Protein AF-A0A9D8B6Q8-F1 (afdb_monomer_lite)

Radius of gyration: 21.78 Å; chains: 1; bounding box: 48×49×55 Å

Sequence (171 aa):
MPDYEEDCAWSIAVVALPTLLRSPAFRHLDTSAKRAAALERAREICRNYYPEAFAAITGEQPTIENSTVLAERKFHADHANDWVVISAVGDWHAGVPKGFVLGTATLGGSAASQENGNPGICGPDQGRCATTHLRRGSGIEKQDYLIPQSRYAVRGRFGYVIQPDDIRCDG

pLDDT: mean 82.0, std 22.8, range [26.0, 97.62]

Secondary structure (DSSP, 8-state):
----GGGGTHHHHHHH-GGGGGSGGGTT--SHHHHHHHHHHHHHHHHHH-HHHHHHHH-----TTT-HHHHHHHHHHHTTTSEEEEEEEETTSTTPPTTEEEEEEEETT-SSTTS-S------S-----------------EEEEEEEHHHHTT-BTTBEEPPTTSEE---

Structure (mmCIF, N/CA/C/O backbone):
data_AF-A0A9D8B6Q8-F1
#
_entry.id   AF-A0A9D8B6Q8-F1
#
loop_
_atom_site.group_PDB
_atom_site.id
_atom_site.type_symbol
_atom_site.label_atom_id
_atom_site.label_alt_id
_atom_site.label_comp_id
_atom_site.label_asym_id
_atom_site.label_entity_id
_atom_site.label_seq_id
_atom_site.pdbx_PDB_ins_code
_atom_site.Cartn_x
_atom_site.Cartn_y
_atom_site.Cartn_z
_atom_site.occupancy
_atom_site.B_iso_or_equiv
_atom_site.auth_seq_id
_atom_site.auth_comp_id
_atom_site.auth_asym_id
_atom_site.auth_atom_id
_atom_site.pdbx_PDB_model_num
ATOM 1 N N . MET A 1 1 ? -1.736 10.620 10.752 1.00 36.09 1 MET A N 1
ATOM 2 C CA . MET A 1 1 ? -0.382 10.034 10.757 1.00 36.09 1 MET A CA 1
ATOM 3 C C . MET A 1 1 ? -0.366 9.001 9.641 1.00 36.09 1 MET A C 1
ATOM 5 O O . MET A 1 1 ? -1.409 8.386 9.449 1.00 36.09 1 MET A O 1
ATOM 9 N N . PRO A 1 2 ? 0.699 8.867 8.836 1.00 46.28 2 PRO A N 1
ATOM 10 C CA . PRO A 1 2 ? 0.858 7.659 8.039 1.00 46.28 2 PRO A CA 1
ATOM 11 C C . PRO A 1 2 ? 1.130 6.525 9.031 1.00 46.28 2 PRO A C 1
ATOM 13 O O . PRO A 1 2 ? 2.190 6.495 9.648 1.00 46.28 2 PRO A O 1
ATOM 16 N N . ASP A 1 3 ? 0.123 5.692 9.277 1.00 49.56 3 ASP A N 1
ATOM 17 C CA . ASP A 1 3 ? 0.227 4.583 10.223 1.00 49.56 3 ASP A CA 1
ATOM 18 C C . ASP A 1 3 ? 1.015 3.461 9.527 1.00 49.56 3 ASP A C 1
ATOM 20 O O . ASP A 1 3 ? 0.647 3.025 8.431 1.00 49.56 3 ASP A O 1
ATOM 24 N N . TYR A 1 4 ? 2.143 3.048 10.111 1.00 54.31 4 TYR A N 1
ATOM 25 C CA . TYR A 1 4 ? 2.869 1.865 9.646 1.00 54.31 4 TYR A CA 1
ATOM 26 C C . TYR A 1 4 ? 2.025 0.617 9.948 1.00 54.31 4 TYR A C 1
ATOM 28 O O . TYR A 1 4 ? 1.228 0.621 10.884 1.00 54.31 4 TYR A O 1
ATOM 36 N N . GLU A 1 5 ? 2.174 -0.451 9.160 1.00 61.06 5 GLU A N 1
ATOM 37 C CA . GLU A 1 5 ? 1.358 -1.675 9.282 1.00 61.06 5 GLU A CA 1
ATOM 38 C C . GLU A 1 5 ? 1.340 -2.242 10.718 1.00 61.06 5 GLU A C 1
ATOM 40 O O . GLU A 1 5 ? 0.300 -2.695 11.196 1.00 61.06 5 GLU A O 1
ATOM 45 N N . GLU A 1 6 ? 2.455 -2.121 11.447 1.00 62.06 6 GLU A N 1
ATOM 46 C CA . GLU A 1 6 ? 2.591 -2.541 12.850 1.00 62.06 6 GLU A CA 1
ATOM 47 C C . GLU A 1 6 ? 1.727 -1.708 13.823 1.00 62.06 6 GLU A C 1
ATOM 49 O O . GLU A 1 6 ? 1.148 -2.247 14.768 1.00 62.06 6 GLU A O 1
ATOM 54 N N . ASP A 1 7 ? 1.529 -0.417 13.544 1.00 80.00 7 ASP A N 1
ATOM 55 C CA . ASP A 1 7 ? 0.752 0.510 14.378 1.00 80.00 7 ASP A CA 1
ATOM 56 C C . ASP A 1 7 ? -0.760 0.449 14.100 1.00 80.00 7 ASP A C 1
ATOM 58 O O . ASP A 1 7 ? -1.530 1.265 14.609 1.00 80.00 7 ASP A O 1
ATOM 62 N N . CYS A 1 8 ? -1.229 -0.510 13.299 1.00 87.00 8 CYS A N 1
ATOM 63 C CA . CYS A 1 8 ? -2.640 -0.607 12.927 1.00 87.00 8 CYS A CA 1
ATOM 64 C C . CYS A 1 8 ? -3.455 -1.510 13.870 1.00 87.00 8 CYS A C 1
ATOM 66 O O . CYS A 1 8 ? -4.683 -1.382 13.932 1.00 87.00 8 CYS A O 1
ATOM 68 N N . ALA A 1 9 ? -2.813 -2.411 14.624 1.00 89.50 9 ALA A N 1
ATOM 69 C CA . ALA A 1 9 ? -3.492 -3.489 15.357 1.00 89.50 9 ALA A CA 1
ATOM 70 C C . ALA A 1 9 ? -4.457 -3.005 16.459 1.00 89.50 9 ALA A C 1
ATOM 72 O O . ALA A 1 9 ? -5.457 -3.668 16.747 1.00 89.50 9 ALA A O 1
ATOM 73 N N . TRP A 1 10 ? -4.223 -1.821 17.044 1.00 91.88 10 TRP A N 1
ATOM 74 C CA . TRP A 1 10 ? -5.124 -1.222 18.045 1.00 91.88 10 TRP A CA 1
ATOM 75 C C . TRP A 1 10 ? -6.553 -1.030 17.516 1.00 91.88 10 TRP A C 1
ATOM 77 O O . TRP A 1 10 ? -7.514 -1.036 18.291 1.00 91.88 10 TRP A O 1
ATOM 87 N N . SER A 1 11 ? -6.695 -0.873 16.196 1.00 95.06 11 SER A N 1
ATOM 88 C CA . SER A 1 11 ? -7.978 -0.659 15.539 1.00 95.06 11 SER A CA 1
ATOM 89 C C . SER A 1 11 ? -8.934 -1.836 15.743 1.00 95.06 11 SER A C 1
ATOM 91 O O . SER A 1 11 ? -10.114 -1.613 16.004 1.00 95.06 11 SER A O 1
ATOM 93 N N . ILE A 1 12 ? -8.426 -3.074 15.741 1.00 95.62 12 ILE A N 1
ATOM 94 C CA . ILE A 1 12 ? -9.219 -4.287 15.988 1.00 95.62 12 ILE A CA 1
ATOM 95 C C . ILE A 1 12 ? -9.864 -4.212 17.375 1.00 95.62 12 ILE A C 1
ATOM 97 O O . ILE A 1 12 ? -11.071 -4.410 17.506 1.00 95.62 12 ILE A O 1
ATOM 101 N N . ALA A 1 13 ? -9.082 -3.868 18.403 1.00 94.94 13 ALA A N 1
ATOM 102 C CA . ALA A 1 13 ? -9.572 -3.783 19.777 1.00 94.94 13 ALA A CA 1
ATOM 103 C C . ALA A 1 13 ? -10.666 -2.715 19.934 1.00 94.94 13 ALA A C 1
ATOM 105 O O . ALA A 1 13 ? -11.683 -2.962 20.583 1.00 94.94 13 ALA A O 1
ATOM 106 N N . VAL A 1 14 ? -10.491 -1.544 19.314 1.00 96.12 14 VAL A N 1
ATOM 107 C CA . VAL A 1 14 ? -11.477 -0.453 19.379 1.00 96.12 14 VAL A CA 1
ATOM 108 C C . VAL A 1 14 ? -12.752 -0.785 18.601 1.00 96.12 14 VAL A C 1
ATOM 110 O O . VAL A 1 14 ? -13.839 -0.456 19.073 1.00 96.12 14 VAL A O 1
ATOM 113 N N . VAL A 1 15 ? -12.650 -1.454 17.449 1.00 97.12 15 VAL A N 1
ATOM 114 C CA . VAL A 1 15 ? -13.824 -1.888 16.673 1.00 97.12 15 VAL A CA 1
ATOM 115 C C . VAL A 1 15 ? -14.579 -3.009 17.399 1.00 97.12 15 VAL A C 1
ATOM 117 O O . VAL A 1 15 ? -15.806 -2.966 17.451 1.00 97.12 15 VAL A O 1
ATOM 120 N N . ALA A 1 16 ? -13.868 -3.963 18.011 1.00 97.50 16 ALA A N 1
ATOM 121 C CA . ALA A 1 16 ? -14.460 -5.061 18.783 1.00 97.50 16 ALA A CA 1
ATOM 122 C C . ALA A 1 16 ? -15.099 -4.600 20.098 1.00 97.50 16 ALA A C 1
ATOM 124 O O . ALA A 1 16 ? -16.130 -5.132 20.509 1.00 97.50 16 ALA A O 1
ATOM 125 N N . LEU A 1 17 ? -14.501 -3.610 20.766 1.00 96.19 17 LEU A N 1
ATOM 126 C CA . LEU A 1 17 ? -14.981 -3.099 22.045 1.00 96.19 17 LEU A CA 1
ATOM 127 C C . LEU A 1 17 ? -14.950 -1.560 22.078 1.00 96.19 17 LEU A C 1
ATOM 129 O O . LEU A 1 17 ? -14.111 -0.964 22.760 1.00 96.19 17 LEU A O 1
ATOM 133 N N . PRO A 1 18 ? -15.908 -0.875 21.421 1.00 94.88 18 PRO A N 1
ATOM 134 C CA . PRO A 1 18 ? -15.932 0.592 21.355 1.00 94.88 18 PRO A CA 1
ATOM 135 C C . PRO A 1 18 ? -16.045 1.280 22.722 1.00 94.88 18 PRO A C 1
ATOM 137 O O . PRO A 1 18 ? -15.697 2.452 22.881 1.00 94.88 18 PRO A O 1
ATOM 140 N N . THR A 1 19 ? -16.521 0.560 23.743 1.00 94.44 19 THR A N 1
ATOM 141 C CA . THR A 1 19 ? -16.578 1.049 25.126 1.00 94.44 19 THR A CA 1
ATOM 142 C C . THR A 1 19 ? -15.192 1.288 25.729 1.00 94.44 19 THR A C 1
ATOM 144 O O . THR A 1 19 ? -15.093 2.104 26.647 1.00 94.44 19 THR A O 1
ATOM 147 N N . LEU A 1 20 ? -14.119 0.696 25.181 1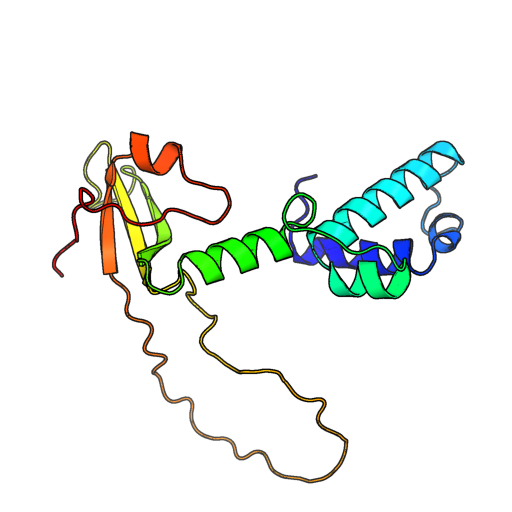.00 93.75 20 LEU A N 1
ATOM 148 C CA . LEU A 1 20 ? -12.732 0.978 25.581 1.00 93.75 20 LEU A CA 1
ATOM 149 C C . LEU A 1 20 ? -12.397 2.468 25.511 1.00 93.75 20 LEU A C 1
ATOM 151 O O . LEU A 1 20 ? -11.686 2.971 26.382 1.00 93.75 20 LEU A O 1
ATOM 155 N N . LEU A 1 21 ? -12.974 3.195 24.550 1.00 94.12 21 LEU A N 1
ATOM 156 C CA . LEU A 1 21 ? -12.770 4.637 24.377 1.00 94.12 21 LEU A CA 1
ATOM 157 C C . LEU A 1 21 ? -13.327 5.479 25.537 1.00 94.12 21 LEU A C 1
ATOM 159 O O . LEU A 1 21 ? -13.073 6.679 25.604 1.00 94.12 21 LEU A O 1
ATOM 163 N N . ARG A 1 22 ? -14.109 4.879 26.444 1.00 93.00 22 ARG A N 1
ATOM 164 C CA . ARG A 1 22 ? -14.601 5.519 27.676 1.00 93.00 22 ARG A CA 1
ATOM 165 C C . ARG A 1 22 ? -13.715 5.231 28.889 1.00 93.00 22 ARG A C 1
ATOM 167 O O . ARG A 1 22 ? -13.972 5.778 29.958 1.00 93.00 22 ARG A O 1
ATOM 174 N N . SER A 1 23 ? -12.718 4.358 28.754 1.00 93.31 23 SER A N 1
ATOM 175 C CA . SER A 1 23 ? -11.838 3.991 29.862 1.00 93.31 23 SER A CA 1
ATOM 176 C C . SER A 1 23 ? -10.880 5.136 30.231 1.00 93.31 23 SER A C 1
ATOM 178 O O . SER A 1 23 ? -10.555 5.971 29.380 1.00 93.31 23 SER A O 1
ATOM 180 N N . PRO A 1 24 ? -10.356 5.166 31.473 1.00 93.62 24 PRO A N 1
ATOM 181 C CA . PRO A 1 24 ? -9.380 6.174 31.896 1.00 93.62 24 PRO A CA 1
ATOM 182 C C . PRO A 1 24 ? -8.111 6.229 31.031 1.00 93.62 24 PRO A C 1
ATOM 184 O O . PRO A 1 24 ? -7.469 7.278 30.954 1.00 93.62 24 PRO A O 1
ATOM 187 N N . ALA A 1 25 ? -7.769 5.134 30.339 1.00 88.81 25 ALA A N 1
ATOM 188 C CA . ALA A 1 25 ? -6.645 5.081 29.405 1.00 88.81 25 ALA A CA 1
ATOM 189 C C . ALA A 1 25 ? -6.797 6.078 28.238 1.00 88.81 25 ALA A C 1
ATOM 191 O O . ALA A 1 25 ? -5.808 6.618 27.748 1.00 88.81 25 ALA A O 1
ATOM 192 N N . PHE A 1 26 ? -8.034 6.408 27.853 1.00 91.44 26 PHE A N 1
ATOM 193 C CA . PHE A 1 26 ? -8.350 7.347 26.774 1.00 91.44 26 PHE A CA 1
ATOM 194 C C . PHE A 1 26 ? -8.876 8.689 27.298 1.00 91.44 26 PHE A C 1
ATOM 196 O O . PHE A 1 26 ? -9.725 9.319 26.672 1.00 91.44 26 PHE A O 1
ATOM 203 N N . ARG A 1 27 ? -8.345 9.181 28.430 1.00 91.62 27 ARG A N 1
ATOM 204 C CA . ARG A 1 27 ? -8.773 10.448 29.067 1.00 91.62 27 ARG A CA 1
ATOM 205 C C . ARG A 1 27 ? -8.791 11.677 28.145 1.00 91.62 27 ARG A C 1
ATOM 207 O O . ARG A 1 27 ? -9.504 12.632 28.419 1.00 91.62 27 ARG A O 1
ATOM 214 N N . HIS A 1 28 ? -7.999 11.667 27.071 1.00 90.81 28 HIS A N 1
ATOM 215 C CA . HIS A 1 28 ? -7.940 12.754 26.089 1.00 90.81 28 HIS A CA 1
ATOM 216 C C . HIS A 1 28 ? -9.168 12.789 25.153 1.00 90.81 28 HIS A C 1
ATOM 218 O O . HIS A 1 28 ? -9.462 13.830 24.558 1.00 90.81 28 HIS A O 1
ATOM 224 N N . LEU A 1 29 ? -9.914 11.681 25.052 1.00 93.38 29 LEU A N 1
ATOM 225 C CA . LEU A 1 29 ? -11.203 11.576 24.364 1.00 93.38 29 LEU A CA 1
ATOM 226 C C . LEU A 1 29 ? -12.349 11.961 25.315 1.00 93.38 29 LEU A C 1
ATOM 228 O O . LEU A 1 29 ? -13.288 11.200 25.555 1.00 93.38 29 LEU A O 1
ATOM 232 N N . ASP A 1 30 ? -12.249 13.162 25.875 1.00 92.00 30 ASP A N 1
ATOM 233 C CA . ASP A 1 30 ? -13.170 13.746 26.859 1.00 92.00 30 ASP A CA 1
ATOM 234 C C . ASP A 1 30 ? -14.615 13.902 26.336 1.00 92.00 30 ASP A C 1
ATOM 236 O O . ASP A 1 30 ? -15.584 13.646 27.056 1.00 92.00 30 ASP A O 1
ATOM 240 N N . THR A 1 31 ? -14.792 14.216 25.054 1.00 94.62 31 THR A N 1
ATOM 241 C CA . THR A 1 31 ? -16.107 14.428 24.428 1.00 94.62 31 THR A CA 1
ATOM 242 C C . THR A 1 31 ? -16.627 13.207 23.668 1.00 94.62 31 THR A C 1
ATOM 244 O O . THR A 1 31 ? -15.873 12.357 23.191 1.00 94.62 31 THR A O 1
ATOM 247 N N . SER A 1 32 ? -17.952 13.131 23.503 1.00 93.00 32 SER A N 1
ATOM 248 C CA . SER A 1 32 ? -18.591 12.127 22.640 1.00 93.00 32 SER A CA 1
ATOM 249 C C . SER A 1 32 ? -18.133 12.246 21.187 1.00 93.00 32 SER A C 1
ATOM 251 O O . SER A 1 32 ? -17.899 11.222 20.554 1.00 93.00 32 SER A O 1
ATOM 253 N N . ALA A 1 33 ? -17.936 13.470 20.692 1.00 95.62 33 ALA A N 1
ATOM 254 C CA . ALA A 1 33 ? -17.451 13.730 19.340 1.00 95.62 33 ALA A CA 1
ATOM 255 C C . ALA A 1 33 ? -16.042 13.160 19.105 1.00 95.62 33 ALA A C 1
ATOM 257 O O . ALA A 1 33 ? -15.826 12.466 18.115 1.00 95.62 33 ALA A O 1
ATOM 258 N N . LYS A 1 34 ? -15.098 13.365 20.039 1.00 95.25 34 LYS A N 1
ATOM 259 C CA . LYS A 1 34 ? -13.747 12.781 19.934 1.00 95.25 34 LYS A CA 1
ATOM 260 C C . LYS A 1 34 ? -13.775 11.252 19.940 1.00 95.25 34 LYS A C 1
ATOM 262 O O . LYS A 1 34 ? -13.050 10.630 19.173 1.00 95.25 34 LYS A O 1
ATOM 267 N N . ARG A 1 35 ? -14.626 10.640 20.773 1.00 96.12 35 ARG A N 1
ATOM 268 C CA . ARG A 1 35 ? -14.788 9.176 20.804 1.00 96.12 35 ARG A CA 1
ATOM 269 C C . ARG A 1 35 ? -15.395 8.635 19.510 1.00 96.12 35 ARG A C 1
ATOM 271 O O . ARG A 1 35 ? -14.926 7.618 19.019 1.00 96.12 35 ARG A O 1
ATOM 278 N N . ALA A 1 36 ? -16.386 9.323 18.944 1.00 95.75 36 ALA A N 1
ATOM 279 C CA . ALA A 1 36 ? -16.955 8.958 17.649 1.00 95.75 36 ALA A CA 1
ATOM 280 C C . ALA A 1 36 ? -15.899 9.041 16.535 1.00 95.75 36 ALA A C 1
ATOM 282 O O . ALA A 1 36 ? -15.718 8.079 15.801 1.00 95.75 36 ALA A O 1
ATOM 283 N N . ALA A 1 37 ? -15.128 10.131 16.475 1.00 96.00 37 ALA A N 1
ATOM 284 C CA . ALA A 1 37 ? -14.047 10.279 15.500 1.00 96.00 37 ALA A CA 1
ATOM 285 C C . ALA A 1 37 ? -12.953 9.204 15.653 1.00 96.00 37 ALA A C 1
ATOM 287 O O . ALA A 1 37 ? -12.475 8.665 14.658 1.00 96.00 37 ALA A O 1
ATOM 288 N N . ALA A 1 38 ? -12.580 8.853 16.890 1.00 95.25 38 ALA A N 1
ATOM 289 C CA . ALA A 1 38 ? -11.620 7.782 17.155 1.00 95.25 38 ALA A CA 1
ATOM 290 C C . ALA A 1 38 ? -12.145 6.406 16.715 1.00 95.25 38 ALA A C 1
ATOM 292 O O . ALA A 1 38 ? -11.388 5.619 16.148 1.00 95.25 38 ALA A O 1
ATOM 293 N N . LEU A 1 39 ? -13.435 6.127 16.936 1.00 96.88 39 LEU A N 1
ATOM 294 C CA . LEU A 1 39 ? -14.071 4.898 16.466 1.00 96.88 39 LEU A CA 1
ATOM 295 C C . LEU A 1 39 ? -14.121 4.838 14.936 1.00 96.88 39 LEU A C 1
ATOM 297 O O . LEU A 1 39 ? -13.766 3.808 14.371 1.00 96.88 39 LEU A O 1
ATOM 301 N N . GLU A 1 40 ? -14.505 5.923 14.261 1.00 96.75 40 GLU A N 1
ATOM 302 C CA . GLU A 1 40 ? -14.507 5.965 12.792 1.00 96.75 40 GLU A CA 1
ATOM 303 C C . GLU A 1 40 ? -13.104 5.751 12.224 1.00 96.75 40 GLU A C 1
ATOM 305 O O . GLU A 1 40 ? -12.922 4.948 11.307 1.00 96.75 40 GLU A O 1
ATOM 310 N N . ARG A 1 41 ? -12.084 6.370 12.832 1.00 95.56 41 ARG A N 1
ATOM 311 C CA . ARG A 1 41 ? -10.693 6.141 12.436 1.00 95.56 41 ARG A CA 1
ATOM 312 C C . ARG A 1 41 ? -10.269 4.686 12.649 1.00 95.56 41 ARG A C 1
ATOM 314 O O . ARG A 1 41 ? -9.627 4.109 11.776 1.00 95.56 41 ARG A O 1
ATOM 321 N N . ALA A 1 42 ? -10.651 4.077 13.771 1.00 95.94 42 ALA A N 1
ATOM 322 C CA . ALA A 1 42 ? -10.387 2.663 14.026 1.00 95.94 42 ALA A CA 1
ATOM 323 C C . ALA A 1 42 ? -11.069 1.766 12.984 1.00 95.94 42 ALA A C 1
ATOM 325 O O . ALA A 1 42 ? -10.449 0.847 12.461 1.00 95.94 42 ALA A O 1
ATOM 326 N N . ARG A 1 43 ? -12.325 2.052 12.629 1.00 97.25 43 ARG A N 1
ATOM 327 C CA . ARG A 1 43 ? -13.055 1.309 11.593 1.00 97.25 43 ARG A CA 1
ATOM 328 C C . ARG A 1 43 ? -12.362 1.414 10.238 1.00 97.25 43 ARG A C 1
ATOM 330 O O . ARG A 1 43 ? -12.198 0.400 9.567 1.00 97.25 43 ARG A O 1
ATOM 337 N N . GLU A 1 44 ? -11.914 2.607 9.858 1.00 96.00 44 GLU A N 1
ATOM 338 C CA . GLU A 1 44 ? -11.176 2.838 8.615 1.00 96.00 44 GLU A CA 1
ATOM 339 C C . GLU A 1 44 ? -9.842 2.073 8.571 1.00 96.00 44 GLU A C 1
ATOM 341 O O . GLU A 1 44 ? -9.552 1.410 7.575 1.00 96.00 44 GLU A O 1
ATOM 346 N N . ILE A 1 45 ? -9.042 2.130 9.641 1.00 94.94 45 ILE A N 1
ATOM 347 C CA . ILE A 1 45 ? -7.769 1.395 9.733 1.00 94.94 45 ILE A CA 1
ATOM 348 C C . ILE A 1 45 ? -8.029 -0.114 9.694 1.00 94.94 45 ILE A C 1
ATOM 350 O O . ILE A 1 45 ? -7.425 -0.823 8.893 1.00 94.94 45 ILE A O 1
ATOM 354 N N . CYS A 1 46 ? -8.969 -0.602 10.503 1.00 95.75 46 CYS A N 1
ATOM 355 C CA . CYS A 1 46 ? -9.287 -2.024 10.586 1.00 95.75 46 CYS A CA 1
ATOM 356 C C . CYS A 1 46 ? -9.766 -2.566 9.230 1.00 95.75 46 CYS A C 1
ATOM 358 O O . CYS A 1 46 ? -9.275 -3.593 8.775 1.00 95.75 46 CYS A O 1
ATOM 360 N N . ARG A 1 47 ? -10.627 -1.831 8.511 1.00 96.50 47 ARG A N 1
ATOM 361 C CA . ARG A 1 47 ? -11.054 -2.201 7.151 1.00 96.50 47 ARG A CA 1
ATOM 362 C C . ARG A 1 47 ? -9.885 -2.252 6.160 1.00 96.50 47 ARG A C 1
ATOM 364 O O . ARG A 1 47 ? -9.837 -3.135 5.303 1.00 96.50 47 ARG A O 1
ATOM 371 N N . ASN A 1 48 ? -8.950 -1.308 6.265 1.00 94.25 48 ASN A N 1
ATOM 372 C CA . ASN A 1 48 ? -7.812 -1.212 5.357 1.00 94.25 48 ASN A CA 1
ATOM 373 C C . ASN A 1 48 ? -6.778 -2.324 5.540 1.00 94.25 48 ASN A C 1
ATOM 375 O O . ASN A 1 48 ? -6.295 -2.843 4.533 1.00 94.25 48 ASN A O 1
ATOM 379 N N . TYR A 1 49 ? -6.453 -2.667 6.788 1.00 92.62 49 TYR A N 1
ATOM 380 C CA . TYR A 1 49 ? -5.321 -3.538 7.125 1.00 92.62 49 TYR A CA 1
ATOM 381 C C . TYR A 1 49 ? -5.729 -4.916 7.668 1.00 92.62 49 TYR A C 1
ATOM 383 O O . TYR A 1 49 ? -4.969 -5.868 7.540 1.00 92.62 49 TYR A O 1
ATOM 391 N N . TYR A 1 50 ? -6.936 -5.058 8.220 1.00 94.69 50 TYR A N 1
ATOM 392 C CA . TYR A 1 50 ? -7.454 -6.320 8.766 1.00 94.69 50 TYR A CA 1
ATOM 393 C C . TYR A 1 50 ? -8.879 -6.607 8.264 1.00 94.69 50 TYR A C 1
ATOM 395 O O . TYR A 1 50 ? -9.809 -6.724 9.071 1.00 94.69 50 TYR A O 1
ATOM 403 N N . PRO A 1 51 ? -9.092 -6.701 6.937 1.00 95.62 51 PRO A N 1
ATOM 404 C CA . PRO A 1 51 ? -10.429 -6.794 6.357 1.00 95.62 51 PRO A CA 1
ATOM 405 C C . PRO A 1 51 ? -11.229 -8.002 6.869 1.00 95.62 51 PRO A C 1
ATOM 407 O O . PRO A 1 51 ? -12.435 -7.885 7.083 1.00 95.62 51 PRO A O 1
ATOM 410 N N . GLU A 1 52 ? -10.580 -9.136 7.142 1.00 95.69 52 GLU A N 1
ATOM 411 C CA . GLU A 1 52 ? -11.240 -10.323 7.694 1.00 95.69 52 GLU A CA 1
ATOM 412 C C . GLU A 1 52 ? -11.696 -10.104 9.138 1.00 95.69 52 GLU A C 1
ATOM 414 O O . GLU A 1 52 ? -12.817 -10.468 9.492 1.00 95.69 52 GLU A O 1
ATOM 419 N N . ALA A 1 53 ? -10.856 -9.483 9.972 1.00 96.12 53 ALA A N 1
ATOM 420 C CA . ALA A 1 53 ? -11.221 -9.160 11.348 1.00 96.12 53 ALA A CA 1
ATOM 421 C C . ALA A 1 53 ? -12.345 -8.116 11.378 1.00 96.12 53 ALA A C 1
ATOM 423 O O . ALA A 1 53 ? -13.307 -8.266 12.131 1.00 96.12 53 ALA A O 1
ATOM 424 N N . PHE A 1 54 ? -12.262 -7.095 10.520 1.00 97.62 54 PHE A N 1
ATOM 425 C CA . PHE A 1 54 ? -13.316 -6.100 10.356 1.00 97.62 54 PHE A CA 1
ATOM 426 C C . PHE A 1 54 ? -14.648 -6.763 9.989 1.00 97.62 54 PHE A C 1
ATOM 428 O O . PHE A 1 54 ? -15.657 -6.494 10.645 1.00 97.62 54 PHE A O 1
ATOM 435 N N . ALA A 1 55 ? -14.648 -7.665 9.004 1.00 97.62 55 ALA A N 1
ATOM 436 C CA . ALA A 1 55 ? -15.843 -8.393 8.591 1.00 97.62 55 ALA A CA 1
ATOM 437 C C . ALA A 1 55 ? -16.394 -9.297 9.696 1.00 97.62 55 ALA A C 1
ATOM 439 O O . ALA A 1 55 ? -17.596 -9.287 9.957 1.00 97.62 55 ALA A O 1
ATOM 440 N N . ALA A 1 56 ? -15.527 -10.025 10.400 1.00 97.62 56 ALA A N 1
ATOM 441 C CA . ALA A 1 56 ? -15.936 -10.900 11.495 1.00 97.62 56 ALA A CA 1
ATOM 442 C C . ALA A 1 56 ? -16.562 -10.128 12.670 1.00 97.62 56 ALA A C 1
ATOM 444 O O . ALA A 1 56 ? -17.516 -10.607 13.279 1.00 97.62 56 ALA A O 1
ATOM 445 N N . ILE A 1 57 ? -16.040 -8.938 12.987 1.00 97.25 57 ILE A N 1
ATOM 446 C CA . ILE A 1 57 ? -16.520 -8.120 14.109 1.00 97.25 57 ILE A CA 1
ATOM 447 C C . ILE A 1 57 ? -17.789 -7.339 13.740 1.00 97.25 57 ILE A C 1
ATOM 449 O O . ILE A 1 57 ? -18.696 -7.217 14.562 1.00 97.25 57 ILE A O 1
ATOM 453 N N . THR A 1 58 ? -17.846 -6.768 12.535 1.00 96.88 58 THR A N 1
ATOM 454 C CA . THR A 1 58 ? -18.905 -5.817 12.143 1.00 96.88 58 THR A CA 1
ATOM 455 C C . THR A 1 58 ? -20.012 -6.437 11.291 1.00 96.88 58 THR A C 1
ATOM 457 O O . THR A 1 58 ? -21.102 -5.875 11.216 1.00 96.88 58 THR A O 1
ATOM 460 N N . GLY A 1 59 ? -19.748 -7.572 10.638 1.00 97.31 59 GLY A N 1
ATOM 461 C CA . GLY A 1 59 ? -20.620 -8.173 9.625 1.00 97.31 59 GLY A CA 1
ATOM 462 C C . GLY A 1 59 ? -20.580 -7.479 8.255 1.00 97.31 59 GLY A C 1
ATOM 463 O O . GLY A 1 59 ? -21.200 -7.963 7.310 1.00 97.31 59 GLY A O 1
ATOM 464 N N . GLU A 1 60 ? -19.864 -6.360 8.119 1.00 96.50 60 GLU A N 1
ATOM 465 C CA . GLU A 1 60 ? -19.691 -5.646 6.851 1.00 96.50 60 GLU A CA 1
ATOM 466 C C . GLU A 1 60 ? -18.581 -6.286 6.018 1.00 96.50 60 GLU A C 1
ATOM 468 O O . GLU A 1 60 ? -17.525 -6.606 6.549 1.00 96.50 60 GLU A O 1
ATOM 473 N N . GLN A 1 61 ? -18.774 -6.407 4.703 1.00 95.94 61 GLN A N 1
ATOM 474 C CA . GLN A 1 61 ? -17.769 -6.987 3.810 1.00 95.94 61 GLN A CA 1
ATOM 475 C C . GLN A 1 61 ? -16.909 -5.896 3.153 1.00 95.94 61 GLN A C 1
ATOM 477 O O . GLN A 1 61 ? -17.436 -5.118 2.351 1.00 95.94 61 GLN A O 1
ATOM 482 N N . PRO A 1 62 ? -15.598 -5.811 3.457 1.00 96.81 62 PRO A N 1
ATOM 483 C CA . PRO A 1 62 ? -14.688 -4.912 2.757 1.00 96.81 62 PRO A CA 1
ATOM 484 C C . PRO A 1 62 ? -14.533 -5.298 1.283 1.00 96.81 62 PRO A C 1
ATOM 486 O O . PRO A 1 62 ? -14.650 -6.465 0.910 1.00 96.81 62 PRO A O 1
ATOM 489 N N . THR A 1 63 ? -14.230 -4.310 0.447 1.00 96.56 63 THR A N 1
ATOM 490 C CA . THR A 1 63 ? -14.013 -4.466 -0.995 1.00 96.56 63 THR A CA 1
ATOM 491 C C . THR A 1 63 ? -12.615 -3.984 -1.379 1.00 96.56 63 THR A C 1
ATOM 493 O O . THR A 1 63 ? -11.918 -3.352 -0.580 1.00 96.56 63 THR A O 1
ATOM 496 N N . ILE A 1 64 ? -12.185 -4.262 -2.612 1.00 95.25 64 ILE A N 1
ATOM 497 C CA . ILE A 1 64 ? -10.871 -3.821 -3.109 1.00 95.25 64 ILE A CA 1
ATOM 498 C C . ILE A 1 64 ? -10.754 -2.288 -3.180 1.00 95.25 64 ILE A C 1
ATOM 500 O O . ILE A 1 64 ? -9.657 -1.752 -3.145 1.00 95.25 64 ILE A O 1
ATOM 504 N N . GLU A 1 65 ? -11.865 -1.556 -3.241 1.00 94.50 65 GLU A N 1
ATOM 505 C CA . GLU A 1 65 ? -11.867 -0.091 -3.300 1.00 94.50 65 GLU A CA 1
ATOM 506 C C . GLU A 1 65 ? -11.699 0.556 -1.918 1.00 94.50 65 GLU A C 1
ATOM 508 O O . GLU A 1 65 ? -11.278 1.709 -1.826 1.00 94.50 65 GLU A O 1
ATOM 513 N N . ASN A 1 66 ? -12.036 -0.162 -0.840 1.00 93.38 66 ASN A N 1
ATOM 514 C CA . ASN A 1 66 ? -12.050 0.374 0.526 1.00 93.38 66 ASN A CA 1
ATOM 515 C C . ASN A 1 66 ? -11.135 -0.376 1.509 1.00 93.38 66 ASN A C 1
ATOM 517 O O . ASN A 1 66 ? -11.126 -0.048 2.700 1.00 93.38 66 ASN A O 1
ATOM 521 N N . SER A 1 67 ? -10.372 -1.355 1.016 1.00 95.12 67 SER A N 1
ATOM 522 C CA . SER A 1 67 ? -9.380 -2.099 1.781 1.00 95.12 67 SER A CA 1
ATOM 523 C C . SER A 1 67 ? -8.043 -2.156 1.051 1.00 95.12 67 SER A C 1
ATOM 525 O O . SER A 1 67 ? -7.932 -2.705 -0.044 1.00 95.12 67 SER A O 1
ATOM 527 N N . THR A 1 68 ? -7.005 -1.619 1.692 1.00 91.56 68 THR A N 1
ATOM 528 C CA . THR A 1 68 ? -5.634 -1.631 1.166 1.00 91.56 68 THR A CA 1
ATOM 529 C C . THR A 1 68 ? -5.120 -3.052 0.945 1.00 91.56 68 THR A C 1
ATOM 531 O O . THR A 1 68 ? -4.614 -3.339 -0.135 1.00 91.56 68 THR A O 1
ATOM 534 N N . VAL A 1 69 ? -5.304 -3.944 1.920 1.00 92.00 69 VAL A N 1
ATOM 535 C CA . VAL A 1 69 ? -4.839 -5.337 1.830 1.00 92.00 69 VAL A CA 1
ATOM 536 C C . VAL A 1 69 ? -5.550 -6.099 0.711 1.00 92.00 69 VAL A C 1
ATOM 538 O O . VAL A 1 69 ? -4.917 -6.860 -0.018 1.00 92.00 69 VAL A O 1
ATOM 541 N N . LEU A 1 70 ? -6.859 -5.895 0.523 1.00 93.75 70 LEU A N 1
ATOM 542 C CA . LEU A 1 70 ? -7.574 -6.550 -0.579 1.00 93.75 70 LEU A CA 1
ATOM 543 C C . LEU A 1 70 ? -7.132 -6.016 -1.946 1.00 93.75 70 LEU A C 1
ATOM 545 O O . LEU A 1 70 ? -6.964 -6.802 -2.878 1.00 93.75 70 LEU A O 1
ATOM 549 N N . ALA A 1 71 ? -6.916 -4.705 -2.060 1.00 94.75 71 ALA A N 1
ATOM 550 C CA . ALA A 1 71 ? -6.396 -4.083 -3.273 1.00 94.75 71 ALA A CA 1
ATOM 551 C C . ALA A 1 71 ? -4.986 -4.586 -3.628 1.00 94.75 71 ALA A C 1
ATOM 553 O O . ALA A 1 71 ? -4.709 -4.874 -4.790 1.00 94.75 71 ALA A O 1
ATOM 554 N N . GLU A 1 72 ? -4.118 -4.746 -2.630 1.00 91.75 72 GLU A N 1
ATOM 555 C CA . GLU A 1 72 ? -2.771 -5.294 -2.802 1.00 91.75 72 GLU A CA 1
ATOM 556 C C . GLU A 1 72 ? -2.816 -6.753 -3.269 1.00 91.75 72 GLU A C 1
ATOM 558 O O . GLU A 1 72 ? -2.192 -7.114 -4.266 1.00 91.75 72 GLU A O 1
ATOM 563 N N . ARG A 1 73 ? -3.634 -7.593 -2.621 1.00 92.38 73 ARG A N 1
ATOM 564 C CA . ARG A 1 73 ? -3.834 -8.990 -3.044 1.00 92.38 73 ARG A CA 1
ATOM 565 C C . ARG A 1 73 ? -4.360 -9.090 -4.475 1.00 92.38 73 ARG A C 1
ATOM 567 O O . ARG A 1 73 ? -3.891 -9.939 -5.228 1.00 92.38 73 ARG A O 1
ATOM 574 N N . LYS A 1 74 ? -5.310 -8.226 -4.855 1.00 94.19 74 LYS A N 1
ATOM 575 C CA . LYS A 1 74 ? -5.834 -8.124 -6.228 1.00 94.19 74 LYS A CA 1
ATOM 576 C C . LYS A 1 74 ? -4.709 -7.793 -7.210 1.00 94.19 74 LYS A C 1
ATOM 578 O O . LYS A 1 74 ? -4.583 -8.479 -8.216 1.00 94.19 74 LYS A O 1
ATOM 583 N N . PHE A 1 75 ? -3.881 -6.796 -6.896 1.00 94.44 75 PHE A N 1
ATOM 584 C CA . PHE A 1 75 ? -2.740 -6.405 -7.724 1.00 94.44 75 PHE A CA 1
ATOM 585 C C . PHE A 1 75 ? -1.763 -7.570 -7.937 1.00 94.44 75 PHE A C 1
ATOM 587 O O . PHE A 1 75 ? -1.458 -7.908 -9.077 1.00 94.44 75 PHE A O 1
ATOM 594 N N . HIS A 1 76 ? -1.330 -8.245 -6.871 1.00 90.06 76 HIS A N 1
ATOM 595 C CA . HIS A 1 76 ? -0.415 -9.384 -7.004 1.00 90.06 76 HIS A CA 1
ATOM 596 C C . HIS A 1 76 ? -1.038 -10.572 -7.748 1.00 90.06 76 HIS A C 1
ATOM 598 O O . HIS A 1 76 ? -0.338 -11.254 -8.492 1.00 90.06 76 HIS A O 1
ATOM 604 N N . ALA A 1 77 ? -2.340 -10.819 -7.582 1.00 90.50 77 ALA A N 1
ATOM 605 C CA . ALA A 1 77 ? -3.038 -11.864 -8.327 1.00 90.50 77 ALA A CA 1
ATOM 606 C C . ALA A 1 77 ? -3.111 -11.549 -9.830 1.00 90.50 77 ALA A C 1
ATOM 608 O O . ALA A 1 77 ? -2.862 -12.433 -10.649 1.00 90.50 77 ALA A O 1
ATOM 609 N N . ASP A 1 78 ? -3.412 -10.298 -10.189 1.00 94.75 78 ASP A N 1
ATOM 610 C CA . ASP A 1 78 ? -3.477 -9.853 -11.584 1.00 94.75 78 ASP A CA 1
ATOM 611 C C . ASP A 1 78 ? -2.091 -9.878 -12.255 1.00 94.75 78 ASP A C 1
ATOM 613 O O . ASP A 1 78 ? -1.992 -10.181 -13.442 1.00 94.75 78 ASP A O 1
ATOM 617 N N . HIS A 1 79 ? -1.027 -9.620 -11.486 1.00 94.31 79 HIS A N 1
ATOM 618 C CA . HIS A 1 79 ? 0.359 -9.529 -11.961 1.00 94.31 79 HIS A CA 1
ATOM 619 C C . HIS A 1 79 ? 1.226 -10.736 -11.587 1.00 94.31 79 HIS A C 1
ATOM 621 O O . HIS A 1 79 ? 2.453 -10.649 -11.596 1.00 94.31 79 HIS A O 1
ATOM 627 N N . ALA A 1 80 ? 0.615 -11.884 -11.280 1.00 90.75 80 ALA A N 1
ATOM 628 C CA . ALA A 1 80 ? 1.327 -13.078 -10.817 1.00 90.75 80 ALA A CA 1
ATOM 629 C C . ALA A 1 80 ? 2.392 -13.589 -11.809 1.00 90.75 80 ALA A C 1
ATOM 631 O O . ALA A 1 80 ? 3.358 -14.231 -11.401 1.00 90.75 80 ALA A O 1
ATOM 632 N N . ASN A 1 81 ? 2.218 -13.292 -13.100 1.00 92.62 81 ASN A N 1
ATOM 633 C CA . ASN A 1 81 ? 3.128 -13.678 -14.180 1.00 92.62 81 ASN A CA 1
ATOM 634 C C . ASN A 1 81 ? 3.903 -12.490 -14.773 1.00 92.62 81 ASN A C 1
ATOM 636 O O . ASN A 1 81 ? 4.580 -12.659 -15.786 1.00 92.62 81 ASN A O 1
ATOM 640 N N . ASP A 1 82 ? 3.816 -11.310 -14.159 1.00 94.56 82 ASP A N 1
ATOM 641 C CA . ASP A 1 82 ? 4.531 -10.119 -14.603 1.00 94.56 82 ASP A CA 1
ATOM 642 C C . ASP A 1 82 ? 5.754 -9.860 -13.718 1.00 94.56 82 ASP A C 1
ATOM 644 O O . ASP A 1 82 ? 5.795 -10.225 -12.539 1.00 94.56 82 ASP A O 1
ATOM 648 N N . TRP A 1 83 ? 6.765 -9.196 -14.276 1.00 94.94 83 TRP A N 1
ATOM 649 C CA . TRP A 1 83 ? 7.893 -8.698 -13.495 1.00 94.94 83 TRP A CA 1
ATOM 650 C C . TRP A 1 83 ? 7.479 -7.422 -12.772 1.00 94.94 83 TRP A C 1
ATOM 652 O O . TRP A 1 83 ? 7.134 -6.424 -13.406 1.00 94.94 83 TRP A O 1
ATOM 662 N N . VAL A 1 84 ? 7.534 -7.437 -11.443 1.00 95.50 84 VAL A N 1
ATOM 663 C CA . VAL A 1 84 ? 7.160 -6.290 -10.610 1.00 95.50 84 VAL A CA 1
ATOM 664 C C . VAL A 1 84 ? 8.352 -5.874 -9.760 1.00 95.50 84 VAL A C 1
ATOM 666 O O . VAL A 1 84 ? 9.002 -6.701 -9.119 1.00 95.50 84 VAL A O 1
ATOM 669 N N . VAL A 1 85 ? 8.651 -4.577 -9.769 1.00 95.38 85 VAL A N 1
ATOM 670 C CA . VAL A 1 85 ? 9.758 -3.980 -9.017 1.00 95.38 85 VAL A CA 1
ATOM 671 C C . VAL A 1 85 ? 9.487 -4.070 -7.518 1.00 95.38 85 VAL A C 1
ATOM 673 O O . VAL A 1 85 ? 8.486 -3.543 -7.034 1.00 95.38 85 VAL A O 1
ATOM 676 N N . ILE A 1 86 ? 10.422 -4.680 -6.789 1.00 92.75 86 ILE A N 1
ATOM 677 C CA . ILE A 1 86 ? 10.384 -4.858 -5.328 1.00 92.75 86 ILE A CA 1
ATOM 678 C C . ILE A 1 86 ? 11.318 -3.894 -4.587 1.00 92.75 86 ILE A C 1
ATOM 680 O O . ILE A 1 86 ? 11.121 -3.610 -3.408 1.00 92.75 86 ILE A O 1
ATOM 684 N N . SER A 1 87 ? 12.337 -3.371 -5.266 1.00 93.25 87 SER A N 1
ATOM 685 C CA . SER A 1 87 ? 13.242 -2.355 -4.730 1.00 93.25 87 SER A CA 1
ATOM 686 C C . SER A 1 87 ? 13.767 -1.484 -5.854 1.00 93.25 87 SER A C 1
ATOM 688 O O . SER A 1 87 ? 14.001 -1.975 -6.955 1.00 93.25 87 SER A O 1
ATOM 690 N N . ALA A 1 88 ? 13.986 -0.202 -5.578 1.00 95.19 88 ALA A N 1
ATOM 691 C CA . ALA A 1 88 ? 14.471 0.722 -6.587 1.00 95.19 88 ALA A CA 1
ATOM 692 C C . ALA A 1 88 ? 15.467 1.728 -6.015 1.00 95.19 88 ALA A C 1
ATOM 694 O O . ALA A 1 88 ? 15.331 2.174 -4.873 1.00 95.19 88 ALA A O 1
ATOM 695 N N . VAL A 1 89 ? 16.438 2.115 -6.835 1.00 95.81 89 VAL A N 1
ATOM 696 C CA . VAL A 1 89 ? 17.466 3.100 -6.506 1.00 95.81 89 VAL A CA 1
ATOM 697 C C . VAL A 1 89 ? 17.596 4.116 -7.642 1.00 95.81 89 VAL A C 1
ATOM 699 O O . VAL A 1 89 ? 17.565 3.769 -8.820 1.00 95.81 89 VAL A O 1
ATOM 702 N N . GLY A 1 90 ? 17.656 5.401 -7.292 1.00 94.81 90 GLY A N 1
ATOM 703 C CA . GLY A 1 90 ? 17.658 6.498 -8.265 1.00 94.81 90 GLY A CA 1
ATOM 704 C C . GLY A 1 90 ? 19.049 6.856 -8.789 1.00 94.81 90 GLY A C 1
ATOM 705 O O . GLY A 1 90 ? 20.064 6.355 -8.307 1.00 94.81 90 GLY A O 1
ATOM 706 N N . ASP A 1 91 ? 19.087 7.813 -9.716 1.00 93.25 91 ASP A N 1
ATOM 707 C CA . ASP A 1 91 ? 20.295 8.349 -10.372 1.00 93.25 91 ASP A CA 1
ATOM 708 C C . ASP A 1 91 ? 21.283 9.120 -9.464 1.00 93.25 91 ASP A C 1
ATOM 710 O O . ASP A 1 91 ? 22.241 9.748 -9.933 1.00 93.25 91 ASP A O 1
ATOM 714 N N . TRP A 1 92 ? 21.026 9.113 -8.156 1.00 92.50 92 TRP A N 1
ATOM 715 C CA . TRP A 1 92 ? 21.937 9.578 -7.117 1.00 92.50 92 TRP A CA 1
ATOM 716 C C . TRP A 1 92 ? 22.940 8.494 -6.702 1.00 92.50 92 TRP A C 1
ATOM 718 O O . TRP A 1 92 ? 23.969 8.818 -6.111 1.00 92.50 92 TRP A O 1
ATOM 728 N N . HIS A 1 93 ? 22.663 7.220 -6.999 1.00 92.44 93 HIS A N 1
ATOM 729 C CA . HIS A 1 93 ? 23.551 6.106 -6.686 1.00 92.44 93 HIS A CA 1
ATOM 730 C C . HIS A 1 93 ? 24.579 5.874 -7.799 1.00 92.44 93 HIS A C 1
ATOM 732 O O . HIS A 1 93 ? 24.272 5.961 -8.990 1.00 92.44 93 HIS A O 1
ATOM 738 N N . ALA A 1 94 ? 25.810 5.529 -7.411 1.00 87.50 94 ALA A N 1
ATOM 739 C CA . ALA A 1 94 ? 26.867 5.193 -8.359 1.00 87.50 94 ALA A CA 1
ATOM 740 C C . ALA A 1 94 ? 26.445 3.996 -9.232 1.00 87.50 94 ALA A C 1
ATOM 742 O O . ALA A 1 94 ? 26.042 2.957 -8.715 1.00 87.50 94 ALA A O 1
ATOM 743 N N . GLY A 1 95 ? 26.520 4.150 -10.555 1.00 86.06 95 GLY A N 1
ATOM 744 C CA . GLY A 1 95 ? 26.131 3.110 -11.516 1.00 86.06 95 GLY A CA 1
ATOM 745 C C . GLY A 1 95 ? 24.720 3.246 -12.098 1.00 86.06 95 GLY A C 1
ATOM 746 O O . GLY A 1 95 ? 24.407 2.528 -13.040 1.00 86.06 95 GLY A O 1
ATOM 747 N N . VAL A 1 96 ? 23.893 4.185 -11.620 1.00 93.50 96 VAL A N 1
ATOM 748 C CA . VAL A 1 96 ? 22.585 4.476 -12.234 1.00 93.50 96 VAL A CA 1
ATOM 749 C C . VAL A 1 96 ? 22.715 5.673 -13.190 1.00 93.50 96 VAL A C 1
ATOM 751 O O . VAL A 1 96 ? 23.105 6.758 -12.748 1.00 93.50 96 VAL A O 1
ATOM 754 N N . PRO A 1 97 ? 22.412 5.522 -14.496 1.00 94.50 97 PRO A N 1
ATOM 755 C CA . PRO A 1 97 ? 22.451 6.630 -15.447 1.00 94.50 97 PRO A CA 1
ATOM 756 C C . PRO A 1 97 ? 21.505 7.778 -15.069 1.00 94.50 97 PRO A C 1
ATOM 758 O O . PRO A 1 97 ? 20.435 7.566 -14.496 1.00 94.50 97 PRO A O 1
ATOM 761 N N . LYS A 1 98 ? 21.874 9.011 -15.437 1.00 95.75 98 LYS A N 1
ATOM 762 C CA . LYS A 1 98 ? 21.038 10.197 -15.197 1.00 95.75 98 LYS A CA 1
ATOM 763 C C . LYS A 1 98 ? 19.667 10.072 -15.859 1.00 95.75 98 LYS A C 1
ATOM 765 O O . LYS A 1 98 ? 19.579 9.726 -17.034 1.00 95.75 98 LYS A O 1
ATOM 770 N N . GLY A 1 99 ? 18.614 10.388 -15.102 1.00 95.25 99 GLY A N 1
ATOM 771 C CA . GLY A 1 99 ? 17.224 10.270 -15.555 1.00 95.25 99 GLY A CA 1
ATOM 772 C C . GLY A 1 99 ? 16.642 8.852 -15.503 1.00 95.25 99 GLY A C 1
ATOM 773 O O . GLY A 1 99 ? 15.535 8.642 -16.005 1.00 95.25 99 GLY A O 1
ATOM 774 N N . PHE A 1 100 ? 17.344 7.896 -14.887 1.00 96.12 100 PHE A N 1
ATOM 775 C CA . PHE A 1 100 ? 16.875 6.524 -14.696 1.00 96.12 100 PHE A CA 1
ATOM 776 C C . PHE A 1 100 ? 16.737 6.150 -13.219 1.00 96.12 100 PHE A C 1
ATOM 778 O O . PHE A 1 100 ? 17.278 6.782 -12.310 1.00 96.12 100 PHE A O 1
ATOM 785 N N . VAL A 1 101 ? 15.984 5.080 -13.005 1.00 96.69 101 VAL A N 1
ATOM 786 C CA . VAL A 1 101 ? 15.852 4.346 -11.756 1.00 96.69 101 VAL A CA 1
ATOM 787 C C . VAL A 1 101 ? 16.260 2.907 -12.047 1.00 96.69 101 VAL A C 1
ATOM 789 O O . VAL A 1 101 ? 15.740 2.298 -12.979 1.00 96.69 101 VAL A O 1
ATOM 792 N N . LEU A 1 102 ? 17.180 2.366 -11.256 1.00 96.44 102 LEU A N 1
ATOM 793 C CA . LEU A 1 102 ? 17.497 0.944 -11.268 1.00 96.44 102 LEU A CA 1
ATOM 794 C C . LEU A 1 102 ? 16.490 0.228 -10.365 1.00 96.44 102 LEU A C 1
ATOM 796 O O . LEU A 1 102 ? 16.477 0.450 -9.153 1.00 96.44 102 LEU A O 1
ATOM 800 N N . GLY A 1 103 ? 15.616 -0.577 -10.961 1.00 95.50 103 GLY A N 1
ATOM 801 C CA . GLY A 1 103 ? 14.615 -1.377 -10.265 1.00 95.50 103 GLY A CA 1
ATOM 802 C C . GLY A 1 103 ? 14.985 -2.855 -10.284 1.00 95.50 103 GLY A C 1
ATOM 803 O O . GLY A 1 103 ? 15.135 -3.432 -11.356 1.00 95.50 103 GLY A O 1
ATOM 804 N N . THR A 1 104 ? 15.070 -3.477 -9.113 1.00 94.69 104 THR A N 1
ATOM 805 C CA . THR A 1 104 ? 15.133 -4.938 -8.990 1.00 94.69 104 THR A CA 1
ATOM 806 C C . THR A 1 104 ? 13.711 -5.472 -8.953 1.00 94.69 104 THR A C 1
ATOM 808 O O . THR A 1 104 ? 12.912 -5.066 -8.102 1.00 94.69 104 THR A O 1
ATOM 811 N N . ALA A 1 105 ? 13.392 -6.382 -9.866 1.00 94.19 105 ALA A N 1
ATOM 812 C CA . ALA A 1 105 ? 12.074 -6.976 -10.017 1.00 94.19 105 ALA A CA 1
ATOM 813 C C . ALA A 1 105 ? 12.091 -8.485 -9.762 1.00 94.19 105 ALA A C 1
ATOM 815 O O . ALA A 1 105 ? 13.097 -9.163 -9.985 1.00 94.19 105 ALA A O 1
ATOM 816 N N . THR A 1 106 ? 10.947 -9.003 -9.319 1.00 92.81 106 THR A N 1
ATOM 817 C CA . THR A 1 106 ? 10.662 -10.439 -9.219 1.00 92.81 106 THR A CA 1
ATOM 818 C C . THR A 1 106 ? 9.371 -10.761 -9.956 1.00 92.81 106 THR A C 1
ATOM 820 O O . THR A 1 106 ? 8.478 -9.914 -10.063 1.00 92.81 106 THR A O 1
ATOM 823 N N . LEU A 1 107 ? 9.251 -11.995 -10.446 1.00 91.25 107 LEU A N 1
ATOM 824 C CA . LEU A 1 107 ? 7.993 -12.485 -11.001 1.00 91.25 107 LEU A CA 1
ATOM 825 C C . LEU A 1 107 ? 6.908 -12.470 -9.906 1.00 91.25 107 LEU A C 1
ATOM 827 O O . LEU A 1 107 ? 7.126 -12.991 -8.808 1.00 91.25 107 LEU A O 1
ATOM 831 N N . GLY A 1 108 ? 5.776 -11.817 -10.170 1.00 86.94 108 GLY A N 1
ATOM 832 C CA . GLY A 1 108 ? 4.669 -11.666 -9.219 1.00 86.94 108 GLY A CA 1
ATOM 833 C C . GLY A 1 108 ? 4.866 -10.606 -8.124 1.00 86.94 108 GLY A C 1
ATOM 834 O O . GLY A 1 108 ? 3.954 -10.373 -7.330 1.00 86.94 108 GLY A O 1
ATOM 835 N N . GLY A 1 109 ? 6.031 -9.950 -8.046 1.00 81.50 109 GLY A N 1
ATOM 836 C CA . GLY A 1 109 ? 6.288 -8.865 -7.081 1.00 81.50 109 GLY A CA 1
ATOM 837 C C . GLY A 1 109 ? 6.452 -9.290 -5.626 1.00 81.50 109 GLY A C 1
ATOM 838 O O . GLY A 1 109 ? 6.463 -8.454 -4.727 1.00 81.50 109 GLY A O 1
ATOM 839 N N . SER A 1 110 ? 6.602 -10.586 -5.381 1.00 70.94 110 SER A N 1
ATOM 840 C CA . SER A 1 110 ? 6.780 -11.140 -4.047 1.00 70.94 110 SER A CA 1
ATOM 841 C C . SER A 1 110 ? 8.251 -11.443 -3.787 1.00 70.94 110 SER A C 1
ATOM 843 O O . SER A 1 110 ? 8.765 -12.465 -4.230 1.00 70.94 110 SER A O 1
ATOM 845 N N . ALA A 1 111 ? 8.937 -10.588 -3.025 1.00 54.69 111 ALA A N 1
ATOM 846 C CA . ALA A 1 111 ? 10.294 -10.877 -2.546 1.00 54.69 111 ALA A CA 1
ATOM 847 C C . ALA A 1 111 ? 10.328 -11.978 -1.460 1.00 54.69 111 ALA A C 1
ATOM 849 O O . ALA A 1 111 ? 11.400 -12.502 -1.165 1.00 54.69 111 ALA A O 1
ATOM 850 N N . ALA A 1 112 ? 9.170 -12.308 -0.864 1.00 45.44 112 ALA A N 1
ATOM 851 C CA . ALA A 1 112 ? 9.038 -13.215 0.282 1.00 45.44 112 ALA A CA 1
ATOM 852 C C . ALA A 1 112 ? 7.787 -14.130 0.269 1.00 45.44 112 ALA A C 1
ATOM 854 O O . ALA A 1 112 ? 7.641 -14.967 1.151 1.00 45.44 112 ALA A O 1
ATOM 855 N N . SER A 1 113 ? 6.871 -14.021 -0.701 1.00 40.53 113 SER A N 1
ATOM 856 C CA . SER A 1 113 ? 5.548 -14.687 -0.624 1.00 40.53 113 SER A CA 1
ATOM 857 C C . SER A 1 113 ? 5.501 -16.129 -1.158 1.00 40.53 113 SER A C 1
ATOM 859 O O . SER A 1 113 ? 4.420 -16.688 -1.312 1.00 40.53 113 SER A O 1
ATOM 861 N N . GLN A 1 114 ? 6.651 -16.746 -1.436 1.00 40.34 114 GLN A N 1
ATOM 862 C CA . GLN A 1 114 ? 6.757 -18.157 -1.847 1.00 40.34 114 GLN A CA 1
ATOM 863 C C . GLN A 1 114 ? 7.136 -19.082 -0.677 1.00 40.34 114 GLN A C 1
ATOM 865 O O . GLN A 1 114 ? 7.613 -20.191 -0.893 1.00 40.34 114 GLN A O 1
ATOM 870 N N . GLU A 1 115 ? 6.917 -18.658 0.569 1.00 34.25 115 GLU A N 1
ATOM 871 C CA . GLU A 1 115 ? 7.014 -19.543 1.727 1.00 34.25 115 GLU A CA 1
ATOM 872 C C . GLU A 1 115 ? 5.647 -19.659 2.410 1.00 34.25 115 GLU A C 1
ATOM 874 O O . GLU A 1 115 ? 5.229 -18.808 3.190 1.00 34.25 115 GLU A O 1
ATOM 879 N N . ASN A 1 116 ? 5.008 -20.798 2.126 1.00 34.94 116 ASN A N 1
ATOM 880 C CA . ASN A 1 116 ? 3.985 -21.481 2.920 1.00 34.94 116 ASN A CA 1
ATOM 881 C C . ASN A 1 116 ? 2.524 -21.134 2.608 1.00 34.94 116 ASN A C 1
ATOM 883 O O . ASN A 1 116 ? 1.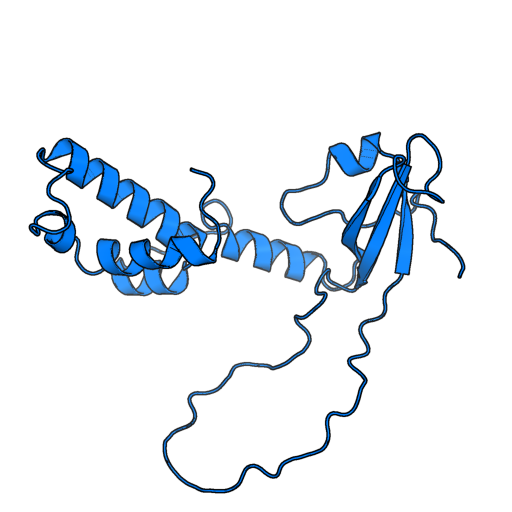970 -20.111 3.008 1.00 34.94 116 ASN A O 1
ATOM 887 N N . GLY A 1 117 ? 1.859 -22.102 1.969 1.00 32.12 117 GLY A N 1
ATOM 888 C CA . GLY A 1 117 ? 0.415 -22.237 2.056 1.00 32.12 117 GLY A CA 1
ATOM 889 C C . GLY A 1 117 ? -0.038 -22.255 3.516 1.00 32.12 117 GLY A C 1
ATOM 890 O O . GLY A 1 117 ? 0.658 -22.784 4.377 1.00 32.12 117 GLY A O 1
ATOM 891 N N . ASN A 1 118 ? -1.197 -21.640 3.748 1.00 34.84 118 ASN A N 1
ATOM 892 C CA . ASN A 1 118 ? -2.083 -21.782 4.901 1.00 34.84 118 ASN A CA 1
ATOM 893 C C . ASN A 1 118 ? -1.462 -22.510 6.117 1.00 34.84 118 ASN A C 1
ATOM 895 O O . ASN A 1 118 ? -1.399 -23.745 6.093 1.00 34.84 118 ASN A O 1
ATOM 899 N N . PRO A 1 119 ? -1.059 -21.817 7.201 1.00 37.41 119 PRO A N 1
ATOM 900 C CA . PRO A 1 119 ? -0.805 -22.494 8.459 1.00 37.41 119 PRO A CA 1
ATOM 901 C C . PRO A 1 119 ? -2.161 -22.971 8.983 1.00 37.41 119 PRO A C 1
ATOM 903 O O . PRO A 1 119 ? -2.857 -22.281 9.725 1.00 37.41 119 PRO A O 1
ATOM 906 N N . GLY A 1 120 ? -2.564 -24.161 8.535 1.00 32.34 120 GLY A N 1
ATOM 907 C CA . GLY A 1 120 ? -3.637 -24.908 9.153 1.00 32.34 120 GLY A CA 1
ATOM 908 C C . GLY A 1 120 ? -3.358 -24.958 10.648 1.00 32.34 120 GLY A C 1
ATOM 909 O O . GLY A 1 120 ? -2.248 -25.271 11.071 1.00 32.34 120 GLY A O 1
ATOM 910 N N . ILE A 1 121 ? -4.370 -24.583 11.421 1.00 32.84 121 ILE A N 1
ATOM 911 C CA . ILE A 1 121 ? -4.409 -24.636 12.877 1.00 32.84 121 ILE A CA 1
ATOM 912 C C . ILE A 1 121 ? -3.814 -25.980 13.329 1.00 32.84 121 ILE A C 1
ATOM 914 O O . ILE A 1 121 ? -4.447 -27.027 13.189 1.00 32.84 121 ILE A O 1
ATOM 918 N N . CYS A 1 122 ? -2.579 -25.967 13.831 1.00 34.47 122 CYS A N 1
ATOM 919 C CA . CYS A 1 122 ? -1.956 -27.138 14.427 1.00 34.47 122 CYS A CA 1
ATOM 920 C C . CYS A 1 122 ? -2.539 -27.311 15.834 1.00 34.47 122 CYS A C 1
ATOM 922 O O . CYS A 1 122 ? -2.280 -26.515 16.739 1.00 34.47 122 CYS A O 1
ATOM 924 N N . GLY A 1 123 ? -3.381 -28.332 15.996 1.00 31.67 123 GLY A N 1
ATOM 925 C CA . GLY A 1 123 ? -3.857 -28.770 17.304 1.00 31.67 123 GLY A CA 1
ATOM 926 C C . GLY A 1 123 ? -2.697 -29.231 18.200 1.00 31.67 123 GLY A C 1
ATOM 927 O O . GLY A 1 123 ? -1.628 -29.587 17.698 1.00 31.67 123 GLY A O 1
ATOM 928 N N . PRO A 1 124 ? -2.878 -29.222 19.529 1.00 38.19 124 PRO A N 1
ATOM 929 C CA . PRO A 1 124 ? -1.803 -29.479 20.469 1.00 38.19 124 PRO A CA 1
ATOM 930 C C . PRO A 1 124 ? -1.648 -30.985 20.694 1.00 38.19 124 PRO A C 1
ATOM 932 O O . PRO A 1 124 ? -2.163 -31.496 21.679 1.00 38.19 124 PRO A O 1
ATOM 935 N N . ASP A 1 125 ? -0.951 -31.705 19.812 1.00 33.44 125 ASP A N 1
ATOM 936 C CA . ASP A 1 125 ? -0.268 -32.931 20.241 1.00 33.44 125 ASP A CA 1
ATOM 937 C C . ASP A 1 125 ? 0.851 -33.382 19.279 1.00 33.44 125 ASP A C 1
ATOM 939 O O . ASP A 1 125 ? 0.673 -33.451 18.066 1.00 33.44 125 ASP A O 1
ATOM 943 N N . GLN A 1 126 ? 1.974 -33.774 19.886 1.00 33.22 126 GLN A N 1
ATOM 944 C CA . GLN A 1 126 ? 3.071 -34.617 19.370 1.00 33.22 126 GLN A CA 1
ATOM 945 C C . GLN A 1 126 ? 4.183 -33.992 18.504 1.00 33.22 126 GLN A C 1
ATOM 947 O O . GLN A 1 126 ? 4.277 -34.163 17.296 1.00 33.22 126 GLN A O 1
ATOM 952 N N . GLY A 1 127 ? 5.171 -33.425 19.203 1.00 37.00 127 GLY A N 1
ATOM 953 C CA . GLY A 1 127 ? 6.443 -34.136 19.397 1.00 37.00 127 GLY A CA 1
ATOM 954 C C . GLY A 1 127 ? 7.346 -34.386 18.179 1.00 37.00 127 GLY A C 1
ATOM 955 O O . GLY A 1 127 ? 7.302 -35.461 17.584 1.00 37.00 127 GLY A O 1
ATOM 956 N N . ARG A 1 128 ? 8.308 -33.459 18.018 1.00 32.72 128 ARG A N 1
ATOM 957 C CA . ARG A 1 128 ? 9.614 -33.496 17.308 1.00 32.72 128 ARG A CA 1
ATOM 958 C C . ARG A 1 128 ? 9.665 -32.576 16.091 1.00 32.72 128 ARG A C 1
ATOM 960 O O . ARG A 1 128 ? 9.203 -32.935 15.018 1.00 32.72 128 ARG A O 1
ATOM 967 N N . CYS A 1 129 ? 10.358 -31.446 16.236 1.00 26.00 129 CYS A N 1
ATOM 968 C CA . CYS A 1 129 ? 10.904 -30.729 15.091 1.00 26.00 129 CYS A CA 1
ATOM 969 C C . CYS A 1 129 ? 12.430 -30.747 15.189 1.00 26.00 129 CYS A C 1
ATOM 971 O O . CYS A 1 129 ? 13.029 -30.147 16.082 1.00 26.00 129 CYS A O 1
ATOM 973 N N . ALA A 1 130 ? 13.029 -31.549 14.312 1.00 30.12 130 ALA A N 1
ATOM 974 C CA . ALA A 1 130 ? 14.461 -31.690 14.155 1.00 30.12 130 ALA A CA 1
ATOM 975 C C . ALA A 1 130 ? 15.066 -30.367 13.670 1.00 30.12 130 ALA A C 1
ATOM 977 O O . ALA A 1 130 ? 14.613 -29.785 12.684 1.00 30.12 130 ALA A O 1
ATOM 978 N N . THR A 1 131 ? 16.128 -29.929 14.341 1.00 35.75 131 THR A N 1
ATOM 979 C CA . THR A 1 131 ? 17.044 -28.876 13.902 1.00 35.75 131 THR A CA 1
ATOM 980 C C . THR A 1 131 ? 17.671 -29.267 12.563 1.00 35.75 131 THR A C 1
ATOM 982 O O . THR A 1 131 ? 18.730 -29.891 12.492 1.00 35.75 131 THR A O 1
ATOM 985 N N . THR A 1 132 ? 17.006 -28.900 11.471 1.00 30.98 132 THR A N 1
ATOM 986 C CA . THR A 1 132 ? 17.559 -29.039 10.126 1.00 30.98 132 THR A CA 1
ATOM 987 C C . THR A 1 132 ? 18.191 -27.712 9.738 1.00 30.98 132 THR A C 1
ATOM 989 O O . THR A 1 132 ? 17.504 -26.763 9.385 1.00 30.98 132 THR A O 1
ATOM 992 N N . HIS A 1 133 ? 19.515 -27.655 9.897 1.00 27.88 133 HIS A N 1
ATOM 993 C CA . HIS A 1 133 ? 20.476 -26.976 9.028 1.00 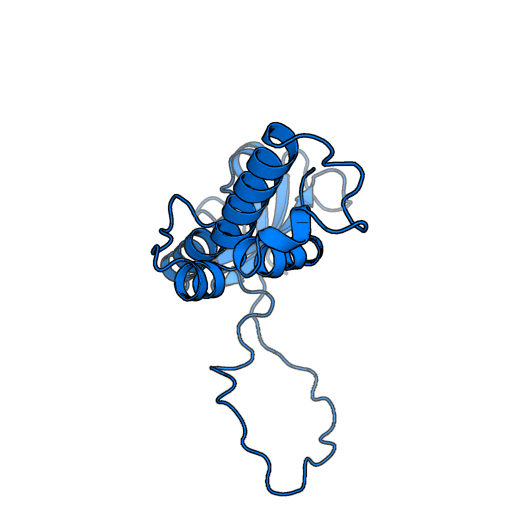27.88 133 HIS A CA 1
ATOM 994 C C . HIS A 1 133 ? 19.848 -26.007 8.012 1.00 27.88 133 HIS A C 1
ATOM 996 O O . HIS A 1 133 ? 19.263 -26.449 7.023 1.00 27.88 133 HIS A O 1
ATOM 1002 N N . LEU A 1 134 ? 20.023 -24.698 8.236 1.00 31.44 134 LEU A N 1
ATOM 1003 C CA . LEU A 1 134 ? 19.627 -23.647 7.298 1.00 31.44 134 LEU A CA 1
ATOM 1004 C C . LEU A 1 134 ? 20.294 -23.878 5.934 1.00 31.44 134 LEU A C 1
ATOM 1006 O O . LEU A 1 134 ? 21.441 -23.489 5.700 1.00 31.44 134 LEU A O 1
ATOM 1010 N N . ARG A 1 135 ? 19.566 -24.519 5.017 1.00 32.91 135 ARG A N 1
ATOM 1011 C CA . ARG A 1 135 ? 19.886 -24.511 3.593 1.00 32.91 135 ARG A CA 1
ATOM 1012 C C . ARG A 1 135 ? 19.679 -23.085 3.090 1.00 32.91 135 ARG A C 1
ATOM 1014 O O . ARG A 1 135 ? 18.563 -22.580 3.092 1.00 32.91 135 ARG A O 1
ATOM 1021 N N . ARG A 1 136 ? 20.762 -22.437 2.651 1.00 38.53 136 ARG A N 1
ATOM 1022 C CA . ARG A 1 136 ? 20.678 -21.249 1.793 1.00 38.53 136 ARG A CA 1
ATOM 1023 C C . ARG A 1 136 ? 20.051 -21.666 0.465 1.00 38.53 136 ARG A C 1
ATOM 1025 O O . ARG A 1 136 ? 20.623 -22.497 -0.236 1.00 38.53 136 ARG A O 1
ATOM 1032 N N . GLY A 1 137 ? 18.914 -21.064 0.137 1.00 41.47 137 GLY A N 1
ATOM 1033 C CA . GLY A 1 137 ? 18.289 -21.144 -1.178 1.00 41.47 137 GLY A CA 1
ATOM 1034 C C . GLY A 1 137 ? 16.777 -20.993 -1.095 1.00 41.47 137 GLY A C 1
ATOM 1035 O O . GLY A 1 137 ? 16.087 -21.992 -0.934 1.00 41.47 137 GLY A O 1
ATOM 1036 N N . SER A 1 138 ? 16.264 -19.775 -1.267 1.00 43.97 138 SER A N 1
ATOM 1037 C CA . SER A 1 138 ? 14.902 -19.578 -1.770 1.00 43.97 138 SER A CA 1
ATOM 1038 C C . SER A 1 138 ? 15.014 -18.895 -3.135 1.00 43.97 138 SER A C 1
ATOM 1040 O O . SER A 1 138 ? 15.442 -17.750 -3.268 1.00 43.97 138 SER A O 1
ATOM 1042 N N . GLY A 1 139 ? 14.785 -19.693 -4.180 1.00 52.44 139 GLY A N 1
ATOM 1043 C CA . GLY A 1 139 ? 15.026 -19.368 -5.584 1.00 52.44 139 GLY A CA 1
ATOM 1044 C C . GLY A 1 139 ? 13.969 -18.440 -6.163 1.00 52.44 139 GLY A C 1
ATOM 1045 O O . GLY A 1 139 ? 13.205 -18.846 -7.031 1.00 52.44 139 GLY A O 1
ATOM 1046 N N . ILE A 1 140 ? 13.921 -17.201 -5.681 1.00 65.75 140 ILE A N 1
ATOM 1047 C CA . ILE A 1 140 ? 13.144 -16.148 -6.329 1.00 65.75 140 ILE A CA 1
ATOM 1048 C C . ILE A 1 140 ? 14.061 -15.508 -7.364 1.00 65.75 140 ILE A C 1
ATOM 1050 O O . ILE A 1 140 ? 15.050 -14.860 -7.010 1.00 65.75 140 ILE A O 1
ATOM 1054 N N . GLU A 1 141 ? 13.758 -15.744 -8.640 1.00 84.00 141 GLU A N 1
ATOM 1055 C CA . GLU A 1 141 ? 14.483 -15.123 -9.742 1.00 84.00 141 GLU A CA 1
ATOM 1056 C C . GLU A 1 141 ? 14.335 -13.601 -9.638 1.00 84.00 141 GLU A C 1
ATOM 1058 O O . GLU A 1 141 ? 13.224 -13.067 -9.572 1.00 84.00 141 GLU A O 1
ATOM 1063 N N . LYS A 1 142 ? 15.477 -12.9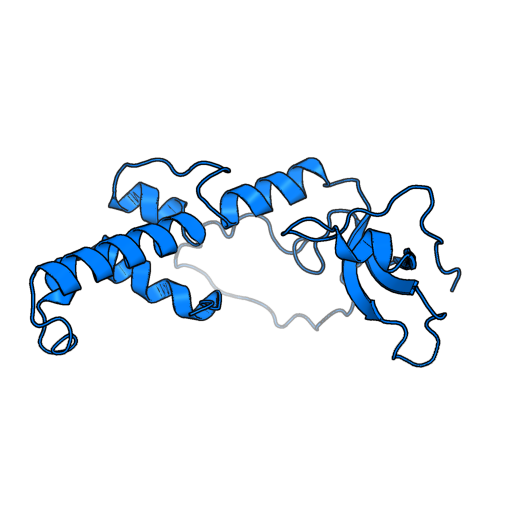17 -9.572 1.00 90.69 142 LYS A N 1
ATOM 1064 C CA . LYS A 1 142 ? 15.570 -11.460 -9.532 1.00 90.69 142 LYS A CA 1
ATOM 1065 C C . LYS A 1 142 ? 16.222 -10.986 -10.813 1.00 90.69 142 LYS A C 1
ATOM 1067 O O . LYS A 1 142 ? 17.206 -11.576 -11.258 1.00 90.69 142 LYS A O 1
ATOM 1072 N N . GLN A 1 143 ? 15.679 -9.920 -11.378 1.00 92.31 143 GLN A N 1
ATOM 1073 C CA . GLN A 1 143 ? 16.229 -9.272 -12.558 1.00 92.31 143 GLN A CA 1
ATOM 1074 C C . GLN A 1 143 ? 16.227 -7.762 -12.348 1.00 92.31 143 GLN A C 1
ATOM 1076 O O . GLN A 1 143 ? 15.265 -7.207 -11.815 1.00 92.31 143 GLN A O 1
ATOM 1081 N N . ASP A 1 144 ? 17.308 -7.113 -12.763 1.00 94.75 144 ASP A N 1
ATOM 1082 C CA . ASP A 1 144 ? 17.463 -5.668 -12.656 1.00 94.75 144 ASP A CA 1
ATOM 1083 C C . ASP A 1 144 ? 17.082 -4.987 -13.972 1.00 94.75 144 ASP A C 1
ATOM 1085 O O . ASP A 1 144 ? 17.372 -5.490 -15.060 1.00 94.75 144 ASP A O 1
ATOM 1089 N N . TYR A 1 145 ? 16.437 -3.829 -13.859 1.00 96.00 145 TYR A N 1
ATOM 1090 C CA . TYR A 1 145 ? 15.953 -3.035 -14.982 1.00 96.00 145 TYR A CA 1
ATOM 1091 C C . TYR A 1 145 ? 16.305 -1.558 -14.802 1.00 96.00 145 TYR A C 1
ATOM 1093 O O . TYR A 1 145 ? 16.164 -1.003 -13.711 1.00 96.00 145 TYR A O 1
ATOM 1101 N N . LEU A 1 146 ? 16.698 -0.894 -15.886 1.00 96.62 146 LEU A N 1
ATOM 1102 C CA . LEU A 1 146 ? 16.761 0.560 -15.976 1.00 96.62 146 LEU A CA 1
ATOM 1103 C C . LEU A 1 146 ? 15.423 1.097 -16.485 1.00 96.62 146 LEU A C 1
ATOM 1105 O O . LEU A 1 146 ? 15.027 0.878 -17.631 1.00 96.62 146 LEU A O 1
ATOM 1109 N N .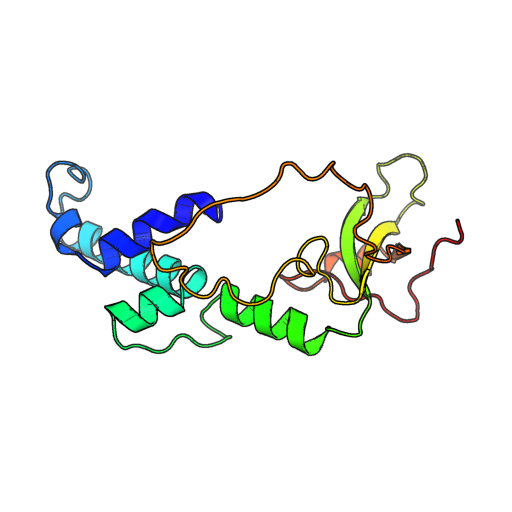 ILE A 1 147 ? 14.751 1.842 -15.613 1.00 97.12 147 ILE A N 1
ATOM 1110 C CA . ILE A 1 147 ? 13.418 2.397 -15.831 1.00 97.12 147 ILE A CA 1
ATOM 1111 C C . ILE A 1 147 ? 13.548 3.921 -15.933 1.00 97.12 147 ILE A C 1
ATOM 1113 O O . ILE A 1 147 ? 14.154 4.534 -15.046 1.00 97.12 147 ILE A O 1
ATOM 1117 N N . PRO A 1 148 ? 12.986 4.583 -16.960 1.00 97.25 148 PRO A N 1
ATOM 1118 C CA . PRO A 1 148 ? 12.978 6.041 -17.023 1.00 97.25 148 PRO A CA 1
ATOM 1119 C C . PRO A 1 148 ? 12.328 6.649 -15.773 1.00 97.25 148 PRO A C 1
ATOM 1121 O O . PRO A 1 148 ? 11.234 6.246 -15.368 1.00 97.25 148 PRO A O 1
ATOM 1124 N N . GLN A 1 149 ? 12.959 7.659 -15.171 1.00 95.94 149 GLN A N 1
ATOM 1125 C CA . GLN A 1 149 ? 12.480 8.255 -13.919 1.00 95.94 149 GLN A CA 1
ATOM 1126 C C . GLN A 1 149 ? 11.062 8.827 -14.050 1.00 95.94 149 GLN A C 1
ATOM 1128 O O . GLN A 1 149 ? 10.254 8.681 -13.135 1.00 95.94 149 GLN A O 1
ATOM 1133 N N . SER A 1 150 ? 10.732 9.425 -15.199 1.00 95.69 150 SER A N 1
ATOM 1134 C CA . SER A 1 150 ? 9.385 9.933 -15.498 1.00 95.69 150 SER A CA 1
ATOM 1135 C C . SER A 1 150 ? 8.322 8.833 -15.481 1.00 95.69 150 SER A C 1
ATOM 1137 O O . SER A 1 150 ? 7.192 9.079 -15.064 1.00 95.69 150 SER A O 1
ATOM 1139 N N . ARG A 1 151 ? 8.690 7.613 -15.883 1.00 95.25 151 ARG A N 1
ATOM 1140 C CA . ARG A 1 151 ? 7.811 6.443 -15.900 1.00 95.25 151 ARG A CA 1
ATOM 1141 C C . ARG A 1 151 ? 7.675 5.836 -14.504 1.00 95.25 151 ARG A C 1
ATOM 1143 O O . ARG A 1 151 ? 6.563 5.606 -14.039 1.00 95.25 151 ARG A O 1
ATOM 1150 N N . TYR A 1 152 ? 8.786 5.668 -13.786 1.00 95.50 152 TYR A N 1
ATOM 1151 C CA . TYR A 1 152 ? 8.760 5.171 -12.406 1.00 95.50 152 TYR A CA 1
ATOM 1152 C C . TYR A 1 152 ? 8.037 6.131 -11.435 1.00 95.50 152 TYR A C 1
ATOM 1154 O O . TYR A 1 152 ? 7.465 5.707 -10.424 1.00 95.50 152 TYR A O 1
ATOM 1162 N N . ALA A 1 153 ? 8.035 7.436 -11.729 1.00 94.06 153 ALA A N 1
ATOM 1163 C CA . ALA A 1 153 ? 7.365 8.454 -10.919 1.00 94.06 153 ALA A CA 1
ATOM 1164 C C . ALA A 1 153 ? 5.831 8.332 -10.921 1.00 94.06 153 ALA A C 1
ATOM 1166 O O . ALA A 1 153 ? 5.206 8.705 -9.933 1.00 94.06 153 ALA A O 1
ATOM 1167 N N . VAL A 1 154 ? 5.235 7.785 -11.986 1.00 93.81 154 VAL A N 1
ATOM 1168 C CA . VAL A 1 154 ? 3.775 7.604 -12.118 1.00 93.81 154 VAL A CA 1
ATOM 1169 C C . VAL A 1 154 ? 3.308 6.192 -11.748 1.00 93.81 154 VAL A C 1
ATOM 1171 O O . VAL A 1 154 ? 2.193 5.799 -12.083 1.00 93.81 154 VAL A O 1
ATOM 1174 N N . ARG A 1 155 ? 4.161 5.411 -11.072 1.00 93.94 155 ARG A N 1
ATOM 1175 C CA . ARG A 1 155 ? 3.843 4.037 -10.666 1.00 93.94 155 ARG A CA 1
ATOM 1176 C C . ARG A 1 155 ? 2.618 3.965 -9.752 1.00 93.94 155 ARG A C 1
ATOM 1178 O O . ARG A 1 155 ? 2.316 4.899 -9.006 1.00 93.94 155 ARG A O 1
ATOM 1185 N N . GLY A 1 156 ? 1.956 2.811 -9.783 1.00 91.12 156 GLY A N 1
ATOM 1186 C CA . GLY A 1 156 ? 0.836 2.513 -8.902 1.00 91.12 156 GLY A CA 1
ATOM 1187 C C . GLY A 1 156 ? 1.258 2.382 -7.437 1.00 91.12 156 GLY A C 1
ATOM 1188 O O . GLY A 1 156 ? 2.438 2.283 -7.096 1.00 91.12 156 GLY A O 1
ATOM 1189 N N . ARG A 1 157 ? 0.259 2.342 -6.551 1.00 89.12 157 ARG A N 1
ATOM 1190 C CA . ARG A 1 157 ? 0.460 2.222 -5.099 1.00 89.12 157 ARG A CA 1
ATOM 1191 C C . ARG A 1 157 ? 1.248 0.969 -4.699 1.00 89.12 157 ARG A C 1
ATOM 1193 O O . ARG A 1 157 ? 2.041 1.042 -3.769 1.00 89.12 157 ARG A O 1
ATOM 1200 N N . PHE A 1 158 ? 1.022 -0.144 -5.393 1.00 90.56 158 PHE A N 1
ATOM 1201 C CA . PHE A 1 158 ? 1.568 -1.466 -5.055 1.00 90.56 158 PHE A CA 1
ATOM 1202 C C . PHE A 1 158 ? 2.860 -1.810 -5.802 1.00 90.56 158 PHE A C 1
ATOM 1204 O O . PHE A 1 158 ? 3.335 -2.936 -5.742 1.00 90.56 158 PHE A O 1
ATOM 1211 N N . GLY A 1 159 ? 3.446 -0.835 -6.499 1.00 90.62 159 GLY A N 1
ATOM 1212 C CA . GLY A 1 159 ? 4.717 -1.001 -7.187 1.00 90.62 159 GLY A CA 1
ATOM 1213 C C . GLY A 1 159 ? 4.647 -0.635 -8.659 1.00 90.62 159 GLY A C 1
ATOM 1214 O O . GLY A 1 159 ? 3.730 0.042 -9.132 1.00 90.62 159 GLY A O 1
ATOM 1215 N N . TYR A 1 160 ? 5.683 -1.055 -9.373 1.00 95.75 160 TYR A N 1
ATOM 1216 C CA . TYR A 1 160 ? 5.858 -0.785 -10.788 1.00 95.75 160 TYR A CA 1
ATOM 1217 C C . TYR A 1 160 ? 5.975 -2.107 -11.544 1.00 95.75 160 TYR A C 1
ATOM 1219 O O . TYR A 1 160 ? 6.854 -2.913 -11.243 1.00 95.75 160 TYR A O 1
ATOM 1227 N N . VAL A 1 161 ? 5.086 -2.319 -12.511 1.00 96.69 161 VAL A N 1
ATOM 1228 C CA . VAL A 1 161 ? 5.132 -3.467 -13.421 1.00 96.69 161 VAL A CA 1
ATOM 1229 C C . VAL A 1 161 ? 6.061 -3.113 -14.577 1.00 96.69 161 VAL A C 1
ATOM 1231 O O . VAL A 1 161 ? 5.865 -2.077 -15.220 1.00 96.69 161 VAL A O 1
ATOM 1234 N N . ILE A 1 162 ? 7.066 -3.951 -14.826 1.00 96.19 162 ILE A N 1
ATOM 1235 C CA . ILE A 1 162 ? 8.041 -3.759 -15.901 1.00 96.19 162 ILE A CA 1
ATOM 1236 C C . ILE A 1 162 ? 7.324 -3.679 -17.249 1.00 96.19 162 ILE A C 1
ATOM 1238 O O . ILE A 1 162 ? 6.448 -4.485 -17.560 1.00 96.19 162 ILE A O 1
ATOM 1242 N N . GLN A 1 163 ? 7.701 -2.684 -18.044 1.00 95.44 163 GLN A N 1
ATOM 1243 C CA . GLN A 1 163 ? 7.181 -2.459 -19.384 1.00 95.44 163 GLN A CA 1
ATOM 1244 C C . GLN A 1 163 ? 8.142 -3.036 -20.435 1.00 95.44 163 GLN A C 1
ATOM 1246 O O . GLN A 1 163 ? 9.343 -3.111 -20.180 1.00 95.44 163 GLN A O 1
ATOM 1251 N N . PRO A 1 164 ? 7.660 -3.377 -21.645 1.00 92.75 164 PRO A N 1
ATOM 1252 C CA . PRO A 1 164 ? 8.514 -3.908 -22.715 1.00 92.75 164 PRO A CA 1
ATOM 1253 C C . PRO A 1 164 ? 9.685 -2.995 -23.116 1.00 92.75 164 PRO A C 1
ATOM 1255 O O . PRO A 1 164 ? 10.708 -3.485 -23.580 1.00 92.75 164 PRO A O 1
ATOM 1258 N N . ASP A 1 165 ? 9.535 -1.681 -22.924 1.00 93.25 165 ASP A N 1
ATOM 1259 C CA . ASP A 1 165 ? 10.556 -0.672 -23.239 1.00 93.25 165 ASP A CA 1
ATOM 1260 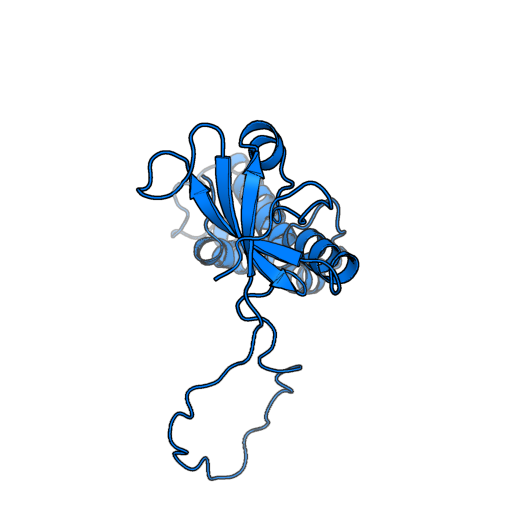C C . ASP A 1 165 ? 11.542 -0.411 -22.082 1.00 93.25 165 ASP A C 1
ATOM 1262 O O . ASP A 1 165 ? 12.394 0.474 -22.193 1.00 93.25 165 ASP A O 1
ATOM 1266 N N . ASP A 1 166 ? 11.391 -1.078 -20.934 1.00 94.00 166 ASP A N 1
ATOM 1267 C CA . ASP A 1 166 ? 12.360 -0.973 -19.841 1.00 94.00 166 ASP A CA 1
ATOM 1268 C C . ASP A 1 166 ? 13.588 -1.836 -20.156 1.00 94.00 166 ASP A C 1
ATOM 1270 O O . ASP A 1 166 ? 13.487 -2.958 -20.654 1.00 94.00 166 ASP A O 1
ATOM 1274 N N . ILE A 1 167 ? 14.778 -1.305 -19.877 1.00 95.00 167 ILE A N 1
ATOM 1275 C CA . ILE A 1 167 ? 16.027 -1.942 -20.297 1.00 95.00 167 ILE A CA 1
ATOM 1276 C C . ILE A 1 167 ? 16.432 -2.947 -19.229 1.00 95.00 167 ILE A C 1
ATOM 1278 O O . ILE A 1 167 ? 16.759 -2.558 -18.110 1.00 95.00 167 ILE A O 1
ATOM 1282 N N . ARG A 1 168 ? 16.445 -4.233 -19.572 1.00 93.44 168 ARG A N 1
ATOM 1283 C CA . ARG A 1 168 ? 17.008 -5.266 -18.702 1.00 93.44 168 ARG A CA 1
ATOM 1284 C C . ARG A 1 168 ? 18.521 -5.068 -18.575 1.00 93.44 168 ARG A C 1
ATOM 1286 O O . ARG A 1 168 ? 19.212 -4.898 -19.577 1.00 93.44 168 ARG A O 1
ATOM 1293 N N . CYS A 1 169 ? 19.024 -5.083 -17.347 1.00 88.31 169 CYS A N 1
ATOM 1294 C CA . CYS A 1 169 ? 20.455 -5.102 -17.082 1.00 88.31 169 CYS A CA 1
ATOM 1295 C C . CYS A 1 169 ? 20.964 -6.530 -17.299 1.00 88.31 169 CYS A C 1
ATOM 1297 O O . CYS A 1 169 ? 20.578 -7.446 -16.568 1.00 88.31 169 CYS A O 1
ATOM 1299 N N . ASP A 1 170 ? 21.821 -6.723 -18.295 1.00 75.81 170 ASP A N 1
ATOM 1300 C CA . ASP A 1 170 ? 22.569 -7.968 -18.438 1.00 75.81 170 ASP A CA 1
ATOM 1301 C C . ASP A 1 170 ? 23.697 -7.966 -17.393 1.00 75.81 170 ASP A C 1
ATOM 1303 O O . ASP A 1 170 ? 24.440 -6.987 -17.282 1.00 75.81 170 ASP A O 1
ATOM 1307 N N . GLY A 1 171 ? 23.738 -9.012 -16.561 1.00 55.69 171 GLY A N 1
ATOM 1308 C CA . GLY A 1 171 ? 24.692 -9.156 -15.452 1.00 55.69 171 GLY A CA 1
ATOM 1309 C C . GLY A 1 171 ? 26.125 -9.446 -15.878 1.00 55.69 171 GLY A C 1
ATOM 1310 O O . GLY A 1 171 ? 26.336 -9.900 -17.025 1.00 55.69 171 GLY A O 1
#

Foldseek 3Di:
DPQDLVNLVVLLVCLQPVCVCVDPVNVVCVDPVSSVVVNVVSLQSCCARPQVSSCVRPVDHRDLVRYVVNVLVVLLVVQQQFWFFQDKDDPVDPPADPQWIKTKTFRSNDPPPPPDDDPDPDDDDDDDDDPDDDDPDDDTDIWIWIGGNVQQVPADPNGHTDDPPIHTDDD